Protein AF-A0A6N2KNU6-F1 (afdb_monomer_lite)

Structure (mmCIF, N/CA/C/O backbone):
data_AF-A0A6N2KNU6-F1
#
_entry.id   AF-A0A6N2KNU6-F1
#
loop_
_atom_site.group_PDB
_atom_site.id
_atom_site.type_symbol
_atom_site.label_atom_id
_atom_site.label_alt_id
_atom_site.label_comp_id
_atom_site.label_asym_id
_atom_site.label_entity_id
_atom_site.label_seq_id
_atom_site.pdbx_PDB_ins_code
_atom_site.Cartn_x
_atom_site.Cartn_y
_atom_site.Cart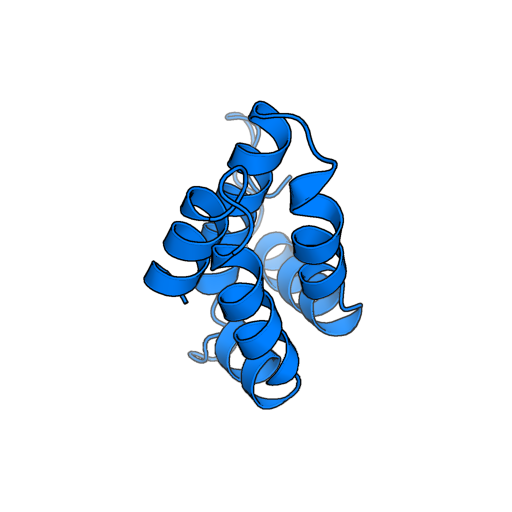n_z
_atom_site.occupancy
_atom_site.B_iso_or_equiv
_atom_site.auth_seq_id
_atom_site.auth_comp_id
_atom_site.auth_asym_id
_atom_site.auth_atom_id
_atom_site.pdbx_PDB_model_num
ATOM 1 N N . MET A 1 1 ? 17.835 6.436 2.455 1.00 49.78 1 MET A N 1
ATOM 2 C CA . MET A 1 1 ? 16.421 6.220 2.846 1.00 49.78 1 MET A CA 1
ATOM 3 C C . MET A 1 1 ? 15.545 6.713 1.702 1.00 49.78 1 MET A C 1
ATOM 5 O O . MET A 1 1 ? 16.030 7.521 0.925 1.00 49.78 1 MET A O 1
ATOM 9 N N . LEU A 1 2 ? 14.328 6.182 1.536 1.00 48.31 2 LEU A N 1
ATOM 10 C CA . LEU A 1 2 ? 13.465 6.406 0.354 1.00 48.31 2 LEU A CA 1
ATOM 11 C C . LEU A 1 2 ? 13.225 7.887 0.007 1.00 48.31 2 LEU A C 1
ATOM 13 O O . LEU A 1 2 ? 13.023 8.211 -1.159 1.00 48.31 2 LEU A O 1
ATOM 17 N N . CYS A 1 3 ? 13.333 8.773 0.994 1.00 47.28 3 CYS A N 1
ATOM 18 C CA . CYS A 1 3 ? 13.564 10.194 0.782 1.00 47.28 3 CYS A CA 1
ATOM 19 C C . CYS A 1 3 ? 15.037 10.480 1.076 1.00 47.28 3 CYS A C 1
ATOM 21 O O . CYS A 1 3 ? 15.504 10.229 2.190 1.00 47.28 3 CYS A O 1
ATOM 23 N N . GLY A 1 4 ? 15.777 10.942 0.066 1.00 47.22 4 GLY A N 1
ATOM 24 C CA . GLY A 1 4 ? 17.133 11.449 0.261 1.00 47.22 4 GLY A CA 1
ATOM 25 C C . GLY A 1 4 ? 17.134 12.533 1.339 1.00 47.22 4 GLY A C 1
ATOM 26 O O . GLY A 1 4 ? 16.205 13.334 1.415 1.00 47.22 4 GLY A O 1
ATOM 27 N N . ASP A 1 5 ? 18.166 12.549 2.176 1.00 47.97 5 ASP A N 1
ATOM 28 C CA . ASP A 1 5 ? 18.333 13.482 3.303 1.00 47.97 5 ASP A CA 1
ATOM 29 C C . ASP A 1 5 ? 18.706 14.911 2.842 1.00 47.97 5 ASP A C 1
ATOM 31 O O . ASP A 1 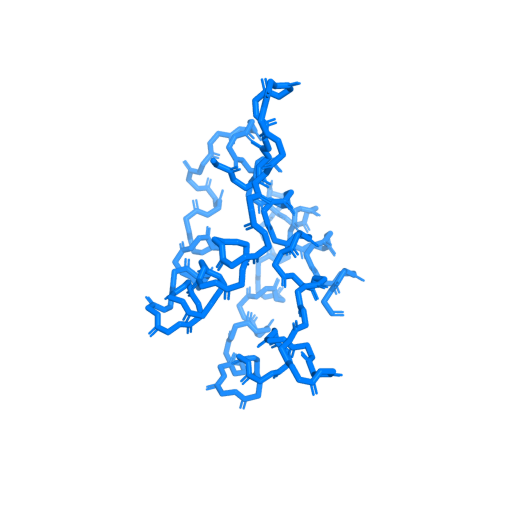5 ? 19.543 15.581 3.427 1.00 47.97 5 ASP A O 1
ATOM 35 N N . GLY A 1 6 ? 18.189 15.367 1.698 1.00 52.16 6 GLY A N 1
ATOM 36 C CA . GLY A 1 6 ? 18.549 16.658 1.093 1.00 52.16 6 GLY A CA 1
ATOM 37 C C . GLY A 1 6 ? 20.003 16.790 0.600 1.00 52.16 6 GLY A C 1
ATOM 38 O O . GLY A 1 6 ? 20.263 17.641 -0.241 1.00 52.16 6 GLY A O 1
ATOM 39 N N . GLU A 1 7 ? 20.925 15.934 1.048 1.00 48.25 7 GLU A N 1
ATOM 40 C CA . GLU A 1 7 ? 22.362 15.991 0.729 1.00 48.25 7 GLU A CA 1
ATOM 41 C C . GLU A 1 7 ? 22.798 14.936 -0.306 1.00 48.25 7 GLU A C 1
ATOM 43 O O . GLU A 1 7 ? 23.816 15.100 -0.977 1.00 48.25 7 GLU A O 1
ATOM 48 N N . VAL A 1 8 ? 22.034 13.849 -0.472 1.00 46.78 8 VAL A N 1
ATOM 49 C CA . VAL A 1 8 ? 22.335 12.769 -1.428 1.00 46.78 8 VAL A CA 1
ATOM 50 C C . VAL A 1 8 ? 21.031 12.247 -2.028 1.00 46.78 8 VAL A C 1
ATOM 52 O O . VAL A 1 8 ? 20.225 11.618 -1.336 1.00 46.78 8 VAL A O 1
ATOM 55 N N . GLU A 1 9 ? 20.811 12.507 -3.319 1.00 45.88 9 GLU A N 1
ATOM 56 C CA . GLU A 1 9 ? 19.756 11.835 -4.083 1.00 45.88 9 GLU A CA 1
ATOM 57 C C . GLU A 1 9 ? 20.037 10.322 -4.083 1.00 45.88 9 GLU A C 1
ATOM 59 O O . GLU A 1 9 ? 21.158 9.910 -4.398 1.00 45.88 9 GLU A O 1
ATOM 64 N N . PRO A 1 10 ? 19.069 9.472 -3.699 1.00 51.09 10 PRO A N 1
ATOM 65 C CA . PRO A 1 10 ? 19.288 8.035 -3.674 1.00 51.09 10 PRO A CA 1
ATOM 66 C C . PRO A 1 10 ? 19.563 7.537 -5.097 1.00 51.09 10 PRO A C 1
ATOM 68 O O . PRO A 1 10 ? 18.797 7.798 -6.025 1.00 51.09 10 PRO A O 1
ATOM 71 N N . THR A 1 11 ? 20.676 6.823 -5.270 1.00 53.34 11 THR A N 1
ATOM 72 C CA . THR A 1 11 ? 21.102 6.271 -6.559 1.00 53.34 11 THR A CA 1
ATOM 73 C C . THR A 1 11 ? 19.993 5.384 -7.132 1.00 53.34 11 THR A C 1
ATOM 75 O O . THR A 1 11 ? 19.447 4.554 -6.403 1.00 53.34 11 THR A O 1
ATOM 78 N N . MET A 1 12 ? 19.674 5.525 -8.425 1.00 53.00 12 MET A N 1
ATOM 79 C CA . MET A 1 12 ? 18.573 4.802 -9.093 1.00 53.00 12 MET A CA 1
ATOM 80 C C . MET A 1 12 ? 18.539 3.291 -8.791 1.00 53.00 12 MET A C 1
ATOM 82 O O . MET A 1 12 ? 17.460 2.740 -8.600 1.00 53.00 12 MET A O 1
ATOM 86 N N . ASP A 1 13 ? 19.694 2.636 -8.655 1.00 52.38 13 ASP A N 1
ATOM 87 C CA . ASP A 1 13 ? 19.773 1.205 -8.325 1.00 52.38 13 ASP A CA 1
ATOM 88 C C . ASP A 1 13 ? 19.274 0.864 -6.909 1.00 52.38 13 ASP A C 1
ATOM 90 O O . ASP A 1 13 ? 18.612 -0.154 -6.711 1.00 52.38 13 ASP A O 1
ATOM 94 N N . GLN A 1 14 ? 19.526 1.722 -5.913 1.00 53.94 14 GLN A N 1
ATOM 95 C CA . GLN A 1 14 ? 19.022 1.524 -4.545 1.00 53.94 14 GLN A CA 1
ATOM 96 C C . GLN A 1 14 ? 17.509 1.747 -4.465 1.00 53.94 14 GLN A C 1
ATOM 98 O O . GLN A 1 14 ? 16.821 1.101 -3.675 1.00 53.94 14 GLN A O 1
ATOM 103 N N . VAL A 1 15 ? 16.989 2.644 -5.304 1.00 56.47 15 VAL A N 1
ATOM 104 C CA . VAL A 1 15 ? 15.556 2.937 -5.428 1.00 56.47 15 VAL A CA 1
ATOM 105 C C . VAL A 1 15 ? 14.804 1.785 -6.106 1.00 56.47 15 VAL A C 1
ATOM 107 O O . VAL A 1 15 ? 13.631 1.583 -5.809 1.00 56.47 15 VAL A O 1
ATOM 110 N N . LEU A 1 16 ? 15.475 1.003 -6.960 1.00 57.19 16 LEU A N 1
ATOM 111 C CA . LEU A 1 16 ? 14.892 -0.132 -7.686 1.00 57.19 16 LEU A CA 1
ATOM 112 C C . LEU A 1 16 ? 14.976 -1.472 -6.933 1.00 57.19 16 LEU A C 1
ATOM 114 O O . LEU A 1 16 ? 14.091 -2.309 -7.108 1.00 57.19 16 LEU A O 1
ATOM 118 N N . GLN A 1 17 ? 15.985 -1.692 -6.079 1.00 58.22 17 GLN A N 1
ATOM 119 C CA . GLN A 1 17 ? 16.090 -2.940 -5.300 1.00 58.22 17 GLN A CA 1
ATOM 120 C C . GLN A 1 17 ? 15.176 -2.986 -4.070 1.00 58.22 17 GLN A C 1
ATOM 122 O O . GLN A 1 17 ? 14.624 -4.039 -3.757 1.00 58.22 17 GLN A O 1
ATOM 127 N N . LEU A 1 18 ? 14.961 -1.850 -3.403 1.00 63.41 18 LEU A N 1
ATOM 128 C CA . LEU A 1 18 ? 14.119 -1.784 -2.205 1.00 63.41 18 LEU A CA 1
ATOM 129 C C . LEU A 1 18 ? 12.659 -2.218 -2.444 1.00 63.41 18 LEU A C 1
ATOM 131 O O . LEU A 1 18 ? 12.135 -2.981 -1.639 1.00 63.41 18 LEU A O 1
ATOM 135 N N . PRO A 1 19 ? 11.989 -1.787 -3.532 1.00 61.25 19 PRO A N 1
ATOM 136 C CA . PRO A 1 19 ? 10.641 -2.234 -3.852 1.00 61.25 19 PRO A CA 1
ATOM 137 C C . PRO A 1 19 ? 10.593 -3.744 -4.061 1.00 61.25 19 PRO A C 1
ATOM 139 O O . PRO A 1 19 ? 9.704 -4.389 -3.527 1.00 61.25 19 PRO A O 1
ATOM 142 N N . LEU A 1 20 ? 11.565 -4.324 -4.773 1.00 62.78 20 LEU A N 1
ATOM 143 C CA . LEU A 1 20 ? 11.610 -5.766 -5.026 1.00 62.78 20 LEU A CA 1
ATOM 144 C C . LEU A 1 20 ? 11.724 -6.579 -3.731 1.00 62.78 20 LEU A C 1
ATOM 146 O O . LEU A 1 20 ? 11.034 -7.582 -3.597 1.00 62.78 20 LEU A O 1
ATOM 150 N N . GLU A 1 21 ? 12.542 -6.152 -2.768 1.00 64.12 21 GLU A N 1
ATOM 151 C CA . GLU A 1 21 ? 12.625 -6.819 -1.460 1.00 64.12 21 GLU A CA 1
ATOM 152 C C . GLU A 1 21 ? 11.356 -6.608 -0.622 1.00 64.12 21 GLU A C 1
ATOM 154 O O . GLU A 1 21 ? 10.834 -7.558 -0.045 1.00 64.12 21 GLU A O 1
ATOM 159 N N . VAL A 1 22 ? 10.801 -5.393 -0.619 1.00 62.66 22 VAL A N 1
ATOM 160 C CA . VAL A 1 22 ? 9.565 -5.052 0.107 1.00 62.66 22 VAL A CA 1
ATOM 161 C C . VAL A 1 22 ? 8.351 -5.827 -0.421 1.00 62.66 22 VAL A C 1
ATOM 163 O O . VAL A 1 22 ? 7.531 -6.287 0.373 1.00 62.66 22 VAL A O 1
ATOM 166 N N . PHE A 1 23 ? 8.249 -5.998 -1.741 1.00 65.44 23 PHE A N 1
ATOM 167 C CA . PHE A 1 23 ? 7.209 -6.795 -2.395 1.00 65.44 23 PHE A CA 1
ATOM 168 C C . PHE A 1 23 ? 7.442 -8.307 -2.235 1.00 65.44 23 PHE A C 1
ATOM 170 O O . PHE A 1 23 ? 6.489 -9.073 -2.274 1.00 65.44 23 PHE A O 1
ATOM 177 N N . LYS A 1 24 ? 8.685 -8.764 -2.044 1.00 65.50 24 LYS A N 1
ATOM 178 C CA . LYS A 1 24 ? 9.009 -10.193 -1.889 1.00 65.50 24 LYS A CA 1
ATOM 179 C C . LYS A 1 24 ? 8.815 -10.719 -0.462 1.00 65.50 24 LYS A C 1
ATOM 181 O O . LYS A 1 24 ? 8.617 -11.915 -0.284 1.00 65.50 24 LYS A O 1
ATOM 186 N N . GLU A 1 25 ? 8.893 -9.845 0.537 1.00 64.62 25 GLU A N 1
ATOM 187 C CA . GLU A 1 25 ? 8.837 -10.193 1.967 1.00 64.62 25 GLU A CA 1
ATOM 188 C C . GLU A 1 25 ? 7.466 -9.895 2.621 1.00 64.62 25 GLU A C 1
ATOM 190 O O . GLU A 1 25 ? 7.359 -9.894 3.846 1.00 64.62 25 GLU A O 1
ATOM 195 N N . ASP A 1 26 ? 6.418 -9.586 1.844 1.00 68.44 26 ASP A N 1
ATOM 196 C CA . ASP A 1 26 ? 5.081 -9.203 2.353 1.00 68.44 26 ASP A CA 1
ATOM 197 C C . ASP A 1 26 ? 5.078 -8.057 3.377 1.00 68.44 26 ASP A C 1
ATOM 199 O O . ASP A 1 26 ? 4.156 -7.865 4.181 1.00 68.44 26 ASP A O 1
ATOM 203 N N . VAL A 1 27 ? 6.113 -7.221 3.316 1.00 71.38 27 VAL A N 1
ATOM 204 C CA . VAL A 1 27 ? 6.300 -6.097 4.236 1.00 71.38 27 VAL A CA 1
ATOM 205 C C . VAL A 1 27 ? 5.151 -5.099 4.096 1.00 71.38 27 VAL A C 1
ATOM 207 O O . VAL A 1 27 ? 4.742 -4.493 5.086 1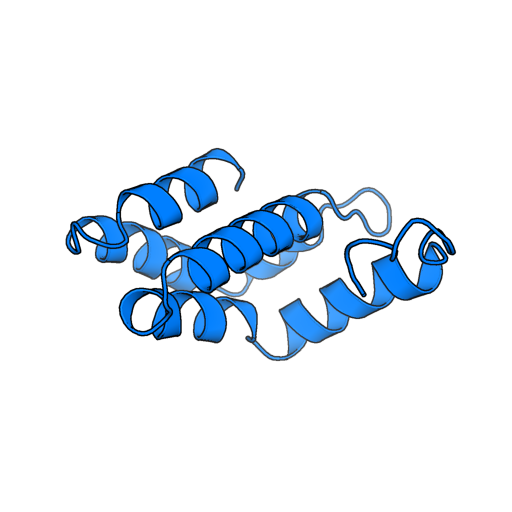.00 71.38 27 V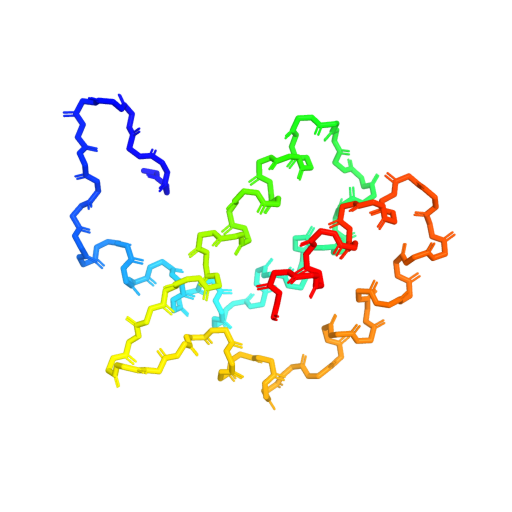AL A O 1
ATOM 210 N N . LEU A 1 28 ? 4.572 -4.971 2.900 1.00 72.31 28 LEU A N 1
ATOM 211 C CA . LEU A 1 28 ? 3.419 -4.109 2.641 1.00 72.31 28 LEU A CA 1
ATOM 212 C C . LEU A 1 28 ? 2.156 -4.572 3.359 1.00 72.31 28 LEU A C 1
ATOM 214 O O . LEU A 1 28 ? 1.498 -3.762 4.011 1.00 72.31 28 LEU A O 1
ATOM 218 N N . ALA A 1 29 ? 1.836 -5.864 3.303 1.00 75.19 29 ALA A N 1
ATOM 219 C CA . ALA A 1 29 ? 0.693 -6.409 4.027 1.00 75.19 29 ALA A CA 1
ATOM 220 C C . ALA A 1 29 ? 0.851 -6.191 5.544 1.00 75.19 29 ALA A C 1
ATOM 222 O O . ALA A 1 29 ? -0.072 -5.727 6.221 1.00 75.19 29 ALA A O 1
ATOM 223 N N . LEU A 1 30 ? 2.057 -6.424 6.075 1.00 77.56 30 LEU A N 1
ATOM 224 C CA . LEU A 1 30 ? 2.379 -6.168 7.482 1.00 77.56 30 LEU A CA 1
ATOM 225 C C . LEU A 1 30 ? 2.266 -4.683 7.853 1.00 77.56 30 LEU A C 1
ATOM 227 O O . LEU A 1 30 ? 1.758 -4.355 8.927 1.00 77.56 30 LEU A O 1
ATOM 231 N N . MET A 1 31 ? 2.705 -3.785 6.975 1.00 74.44 31 MET A N 1
ATOM 232 C CA . MET A 1 31 ? 2.620 -2.337 7.163 1.00 74.44 31 MET A CA 1
ATOM 233 C C . MET A 1 31 ? 1.171 -1.866 7.343 1.00 74.44 31 MET A C 1
ATOM 235 O O . MET A 1 31 ? 0.886 -1.112 8.277 1.00 74.44 31 MET A O 1
ATOM 239 N N . ILE A 1 32 ? 0.240 -2.355 6.519 1.00 75.00 32 ILE A N 1
ATOM 240 C CA . ILE A 1 32 ? -1.178 -1.986 6.644 1.00 75.00 32 ILE A CA 1
ATOM 241 C C . ILE A 1 32 ? -1.819 -2.672 7.853 1.00 75.00 32 ILE A C 1
ATOM 243 O O . ILE A 1 32 ? -2.569 -2.037 8.595 1.00 75.00 32 ILE A O 1
ATOM 247 N N . LEU A 1 33 ? -1.469 -3.930 8.139 1.00 80.00 33 LEU A N 1
ATOM 248 C CA . LEU A 1 33 ? -1.955 -4.624 9.337 1.00 80.00 33 LEU A CA 1
ATOM 249 C C . LEU A 1 33 ? -1.569 -3.889 10.628 1.00 80.00 33 LEU A C 1
ATOM 251 O O . LEU A 1 33 ? -2.313 -3.897 11.612 1.00 80.00 33 LEU A O 1
ATOM 255 N N . LYS A 1 34 ? -0.400 -3.242 10.641 1.00 82.00 34 LYS A N 1
ATOM 256 C CA . LYS A 1 34 ? 0.076 -2.460 11.786 1.00 82.00 34 LYS A CA 1
ATOM 257 C C . LYS A 1 34 ? -0.444 -1.027 11.814 1.00 82.00 34 LYS A C 1
ATOM 259 O O . LYS A 1 34 ? -0.351 -0.400 12.864 1.00 82.00 34 LYS A O 1
ATOM 264 N N . LEU A 1 35 ? -1.057 -0.536 10.741 1.00 80.50 35 LEU A N 1
ATOM 265 C CA . LEU A 1 35 ? -1.525 0.846 10.597 1.00 80.50 35 LEU A CA 1
ATOM 266 C C . LEU A 1 35 ? -2.438 1.336 11.744 1.00 80.50 35 LEU A C 1
ATOM 268 O O . LEU A 1 35 ? -2.201 2.447 12.225 1.00 80.50 35 LEU A O 1
ATOM 272 N N . PRO A 1 36 ? -3.387 0.534 12.285 1.00 80.12 36 PRO A N 1
ATOM 273 C CA . PRO A 1 36 ? -4.156 0.918 13.476 1.00 80.12 36 PRO A CA 1
ATOM 274 C C . PRO A 1 36 ? -3.294 1.185 14.717 1.00 80.12 36 PRO A C 1
ATOM 276 O O . PRO A 1 36 ? -3.632 2.025 15.543 1.00 80.12 36 PRO A O 1
ATOM 279 N N . TYR A 1 37 ? -2.167 0.489 14.847 1.00 84.44 37 TYR A N 1
ATOM 280 C CA . TYR A 1 37 ? -1.289 0.538 16.017 1.00 84.44 37 TYR A CA 1
ATOM 281 C C . TYR A 1 37 ? -0.193 1.606 15.906 1.00 84.44 37 TYR A C 1
ATOM 283 O O . TYR A 1 37 ? 0.507 1.870 16.883 1.00 84.44 37 TYR A O 1
ATOM 291 N N . LEU A 1 38 ? -0.026 2.216 14.730 1.00 84.00 38 LEU A N 1
ATOM 292 C CA . LEU A 1 38 ? 0.952 3.274 14.497 1.00 84.00 38 LEU A CA 1
ATOM 293 C C . LEU A 1 38 ? 0.419 4.636 14.951 1.00 84.00 38 LEU A C 1
ATOM 295 O O . LEU A 1 38 ? -0.769 4.933 14.811 1.00 84.00 38 LEU A O 1
ATOM 299 N N . GLY A 1 39 ? 1.320 5.485 15.450 1.00 84.88 39 GLY A N 1
ATOM 300 C CA . GLY A 1 39 ? 1.028 6.892 15.725 1.00 84.88 39 GLY A CA 1
ATOM 301 C C . GLY A 1 39 ? 0.798 7.701 14.444 1.00 84.88 39 GLY A C 1
ATOM 302 O O . GLY A 1 39 ? 1.164 7.272 13.352 1.00 84.88 39 GLY A O 1
ATOM 303 N N . TRP A 1 40 ? 0.215 8.892 14.581 1.00 78.81 40 TRP A N 1
ATOM 304 C CA . TRP A 1 40 ? -0.174 9.755 13.456 1.00 78.81 40 TRP A CA 1
ATOM 305 C C . TRP A 1 40 ? 0.951 10.013 12.440 1.00 78.81 40 TRP A C 1
ATOM 307 O O . TRP A 1 40 ? 0.746 9.801 11.248 1.00 78.81 40 TRP A O 1
ATOM 317 N N . GLU A 1 41 ? 2.142 10.409 12.896 1.00 82.25 41 GLU A N 1
ATOM 318 C CA . GLU A 1 41 ? 3.274 10.677 11.993 1.00 82.25 41 GLU A CA 1
ATOM 319 C C . GLU A 1 41 ? 3.731 9.413 11.255 1.00 82.25 41 GLU A C 1
ATOM 321 O O . GLU A 1 41 ? 3.869 9.426 10.036 1.00 82.25 41 GLU A O 1
ATOM 326 N N . ALA A 1 42 ? 3.821 8.277 11.953 1.00 83.94 42 ALA A N 1
ATOM 327 C CA . ALA A 1 42 ? 4.189 7.007 11.329 1.00 83.94 42 ALA A CA 1
ATOM 328 C C . ALA A 1 42 ? 3.170 6.553 10.266 1.00 83.94 42 ALA A C 1
ATOM 330 O O . ALA A 1 42 ? 3.555 5.962 9.260 1.00 83.94 42 ALA A O 1
ATOM 331 N N . ARG A 1 43 ? 1.872 6.851 10.445 1.00 83.19 43 ARG A N 1
ATOM 332 C CA . ARG A 1 43 ? 0.849 6.586 9.415 1.00 83.19 43 ARG A CA 1
ATOM 333 C C . ARG A 1 43 ? 1.088 7.432 8.157 1.00 83.19 43 ARG A C 1
ATOM 335 O O . ARG A 1 43 ? 0.946 6.917 7.050 1.00 83.19 43 ARG A O 1
ATOM 342 N N . LYS A 1 44 ? 1.490 8.699 8.311 1.00 82.00 44 LYS A N 1
ATOM 343 C CA . LYS A 1 44 ? 1.799 9.598 7.182 1.00 82.00 44 LYS A CA 1
ATOM 344 C C . LYS A 1 44 ? 3.044 9.152 6.425 1.00 82.00 44 LYS A C 1
ATOM 346 O O . LYS A 1 44 ? 3.001 9.096 5.197 1.00 82.00 44 LYS A O 1
ATOM 351 N N . ASP A 1 45 ? 4.101 8.780 7.143 1.00 82.06 45 ASP A N 1
ATOM 352 C CA . ASP A 1 45 ? 5.324 8.240 6.540 1.00 82.06 45 ASP A CA 1
ATOM 353 C C . ASP A 1 45 ? 5.022 6.986 5.716 1.00 82.06 45 ASP A C 1
ATOM 355 O O . ASP A 1 45 ? 5.523 6.817 4.606 1.00 82.06 45 ASP A O 1
ATOM 359 N N . LEU A 1 46 ? 4.135 6.129 6.220 1.00 82.56 46 LEU A N 1
ATOM 360 C CA . LEU A 1 46 ? 3.755 4.890 5.555 1.00 82.56 46 LEU A CA 1
ATOM 361 C C . LEU A 1 46 ? 2.947 5.142 4.269 1.00 82.56 46 LEU A C 1
ATOM 363 O O . LEU A 1 46 ? 3.246 4.528 3.247 1.00 82.56 46 LEU A O 1
ATOM 367 N N . ILE A 1 47 ? 2.003 6.095 4.260 1.00 81.50 47 ILE A N 1
ATOM 368 C CA . ILE A 1 47 ? 1.322 6.535 3.020 1.00 81.50 47 ILE A CA 1
ATOM 369 C C . ILE A 1 47 ? 2.319 7.132 2.022 1.00 81.50 47 ILE A C 1
ATOM 371 O O . ILE A 1 47 ? 2.199 6.938 0.808 1.00 81.50 47 ILE A O 1
ATOM 375 N N . HIS A 1 48 ? 3.301 7.886 2.511 1.00 81.00 48 HIS A N 1
ATOM 376 C CA . HIS A 1 48 ? 4.301 8.490 1.646 1.00 81.00 48 HIS A CA 1
ATOM 377 C C . HIS A 1 48 ? 5.175 7.420 0.979 1.00 81.00 48 HIS A C 1
ATOM 379 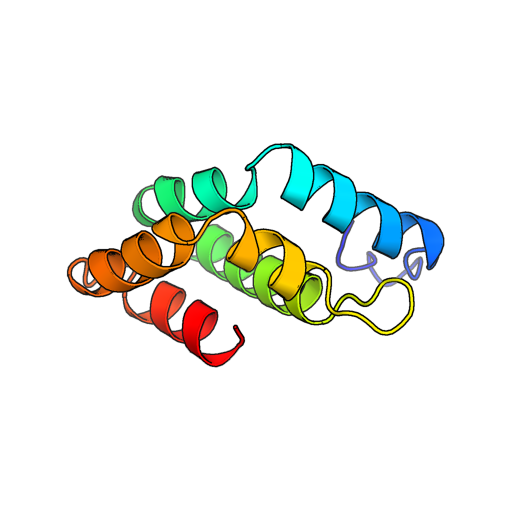O O . HIS A 1 48 ? 5.320 7.420 -0.244 1.00 81.00 48 HIS A O 1
ATOM 385 N N . CYS A 1 49 ? 5.663 6.452 1.758 1.00 79.75 49 CYS A N 1
ATOM 386 C CA . CYS A 1 49 ? 6.383 5.284 1.255 1.00 79.75 49 CYS A CA 1
ATOM 387 C C . CYS A 1 49 ? 5.542 4.493 0.246 1.00 79.75 49 CYS A C 1
ATOM 389 O O . CYS A 1 49 ? 6.036 4.176 -0.834 1.00 79.75 49 CYS A O 1
ATOM 391 N N . TRP A 1 50 ? 4.265 4.246 0.555 1.00 78.50 50 TRP A N 1
ATOM 392 C CA . TRP A 1 50 ? 3.309 3.615 -0.359 1.00 78.50 50 TRP A CA 1
ATOM 393 C C . TRP A 1 50 ? 3.250 4.337 -1.710 1.00 78.50 50 TRP A C 1
ATOM 395 O O . TRP A 1 50 ? 3.456 3.732 -2.760 1.00 78.50 50 TRP A O 1
ATOM 405 N N . SER A 1 51 ? 3.079 5.660 -1.685 1.00 78.75 51 SER A N 1
ATOM 406 C CA . SER A 1 51 ? 2.992 6.488 -2.894 1.00 78.75 51 SER A CA 1
ATOM 407 C C . SER A 1 51 ? 4.272 6.462 -3.737 1.00 78.75 51 SER A C 1
ATOM 409 O O . SER A 1 51 ? 4.209 6.602 -4.959 1.00 78.75 51 SER A O 1
ATOM 411 N N . ILE A 1 52 ? 5.439 6.316 -3.101 1.00 79.50 52 ILE A N 1
ATOM 412 C CA . ILE A 1 52 ? 6.722 6.168 -3.798 1.00 79.50 52 ILE A CA 1
ATOM 413 C C . ILE A 1 52 ? 6.806 4.786 -4.446 1.00 79.50 52 ILE A C 1
ATOM 415 O O . ILE A 1 52 ? 7.160 4.699 -5.619 1.00 79.50 52 ILE A O 1
ATOM 419 N N . LEU A 1 53 ? 6.454 3.725 -3.712 1.00 75.88 53 LEU A N 1
ATOM 420 C CA . LEU A 1 53 ? 6.518 2.336 -4.179 1.00 75.88 53 LEU A CA 1
ATOM 421 C C . LEU A 1 53 ? 5.606 2.085 -5.385 1.00 75.88 53 LEU A C 1
ATOM 423 O O . LEU A 1 53 ? 6.038 1.466 -6.354 1.00 75.88 53 LEU A O 1
ATOM 427 N N . LEU A 1 54 ? 4.392 2.636 -5.375 1.00 74.00 54 LEU A N 1
ATOM 428 C CA . LEU A 1 54 ? 3.445 2.558 -6.494 1.00 74.00 54 LEU A CA 1
ATOM 429 C C . LEU A 1 54 ? 3.982 3.159 -7.795 1.00 74.00 54 LEU A C 1
ATOM 431 O O . LEU A 1 54 ? 3.649 2.708 -8.887 1.00 74.00 54 LEU A O 1
ATOM 435 N N . LYS A 1 55 ? 4.823 4.193 -7.693 1.00 74.81 55 LYS A N 1
ATOM 436 C CA . LYS A 1 55 ? 5.385 4.896 -8.853 1.00 74.81 55 LYS A CA 1
ATOM 437 C C . LYS A 1 55 ? 6.633 4.215 -9.412 1.00 74.81 55 LYS A C 1
ATOM 439 O O . LYS A 1 55 ? 7.110 4.633 -10.469 1.00 74.81 55 LYS A O 1
ATOM 444 N N . GLN A 1 56 ? 7.153 3.187 -8.739 1.00 73.44 56 GLN A N 1
ATOM 445 C CA . GLN A 1 56 ? 8.332 2.458 -9.193 1.00 73.44 56 GLN A CA 1
ATOM 446 C C . GLN A 1 56 ? 8.010 1.592 -10.405 1.00 73.44 56 GLN A C 1
ATOM 448 O O . GLN A 1 56 ? 7.012 0.867 -10.436 1.00 73.44 56 GLN A O 1
ATOM 453 N N . LYS A 1 57 ? 8.891 1.668 -11.404 1.00 70.31 57 LYS A N 1
ATOM 454 C CA . LYS A 1 57 ? 8.818 0.864 -12.620 1.00 70.31 57 LYS A CA 1
ATOM 455 C C . LYS A 1 57 ? 10.094 0.064 -12.799 1.00 70.31 57 LYS A C 1
ATOM 457 O O . LYS A 1 57 ? 11.178 0.638 -12.767 1.00 70.31 57 LYS A O 1
ATOM 462 N N . VAL A 1 58 ? 9.944 -1.219 -13.097 1.00 70.31 58 VAL A N 1
ATOM 463 C CA . VAL A 1 58 ? 11.018 -2.091 -13.580 1.00 70.31 58 VAL A CA 1
ATOM 464 C C . VAL A 1 58 ? 10.613 -2.560 -14.974 1.00 70.31 58 VAL A C 1
ATOM 466 O O . VAL A 1 58 ? 9.478 -2.980 -15.186 1.00 70.31 58 VAL A O 1
ATOM 469 N N . ASP A 1 59 ? 11.496 -2.389 -15.959 1.00 73.25 59 ASP A N 1
ATOM 470 C CA . ASP A 1 59 ? 11.242 -2.750 -17.363 1.00 73.25 59 ASP A CA 1
ATOM 471 C C . ASP A 1 59 ? 9.906 -2.221 -17.922 1.00 73.25 59 ASP A C 1
ATOM 473 O O . ASP A 1 59 ? 9.176 -2.900 -18.645 1.00 73.25 59 ASP A O 1
ATOM 477 N N . SER A 1 60 ? 9.580 -0.966 -17.591 1.00 74.31 60 SER A N 1
ATOM 478 C CA . SER A 1 60 ? 8.331 -0.278 -17.972 1.00 74.31 60 SER A CA 1
ATOM 479 C C . SER A 1 60 ? 7.037 -0.850 -17.373 1.00 74.31 60 SER A C 1
ATOM 481 O O . SER A 1 60 ? 5.957 -0.379 -17.734 1.00 74.31 60 SER A O 1
ATOM 483 N N . ARG A 1 61 ? 7.116 -1.796 -16.429 1.00 73.19 61 ARG A N 1
ATOM 484 C CA . ARG A 1 61 ? 5.975 -2.296 -15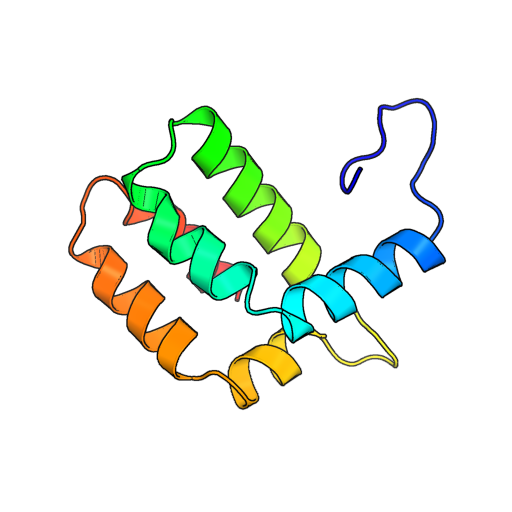.647 1.00 73.19 61 ARG A CA 1
ATOM 485 C C . ARG A 1 61 ? 6.023 -1.759 -14.227 1.00 73.19 61 ARG A C 1
ATOM 487 O O . ARG A 1 61 ? 7.097 -1.597 -13.658 1.00 73.19 61 ARG A O 1
ATOM 494 N N . TYR A 1 62 ? 4.858 -1.471 -13.663 1.00 75.69 62 TYR A N 1
ATOM 495 C CA . TYR A 1 62 ? 4.743 -1.051 -12.272 1.00 75.69 62 TYR A CA 1
ATOM 496 C C . TYR A 1 62 ? 4.899 -2.267 -11.358 1.00 75.69 62 TYR A C 1
ATOM 498 O O . TYR A 1 62 ? 4.109 -3.203 -11.459 1.00 75.69 62 TYR A O 1
ATOM 506 N N . CYS A 1 63 ? 5.880 -2.242 -10.453 1.00 73.88 63 CYS A N 1
ATOM 507 C CA . CYS A 1 63 ? 6.155 -3.368 -9.549 1.00 73.88 63 CYS A CA 1
ATOM 508 C C . CYS A 1 63 ? 4.960 -3.701 -8.645 1.00 73.88 63 CYS A C 1
ATOM 510 O O . CYS A 1 63 ? 4.721 -4.858 -8.319 1.00 73.88 63 CYS A O 1
ATOM 512 N N . TYR A 1 64 ? 4.177 -2.686 -8.278 1.00 75.94 64 TYR A N 1
ATOM 513 C CA . TYR A 1 64 ? 2.956 -2.868 -7.501 1.00 75.94 64 TYR A CA 1
ATOM 514 C C . TYR A 1 64 ? 1.899 -3.714 -8.224 1.00 75.94 64 TYR A C 1
ATOM 516 O O . TYR A 1 64 ? 1.228 -4.511 -7.576 1.00 75.94 64 TYR A O 1
ATOM 524 N N . VAL A 1 65 ? 1.751 -3.558 -9.546 1.00 76.56 65 VAL A N 1
ATOM 525 C CA . VAL A 1 65 ? 0.733 -4.305 -10.305 1.00 76.56 65 VAL A CA 1
ATOM 526 C C . VAL A 1 65 ? 1.033 -5.796 -10.215 1.00 76.56 65 VAL A C 1
ATOM 528 O O . VAL A 1 65 ? 0.153 -6.578 -9.880 1.00 76.56 65 VAL A O 1
ATOM 531 N N . GLU A 1 66 ? 2.299 -6.168 -10.400 1.00 76.56 66 GLU A N 1
ATOM 532 C CA . GLU A 1 66 ? 2.753 -7.551 -10.248 1.00 76.56 66 GLU A CA 1
ATOM 533 C C . GLU A 1 66 ? 2.598 -8.054 -8.802 1.00 76.56 66 GLU A C 1
ATOM 535 O O . GLU A 1 66 ? 2.239 -9.209 -8.585 1.00 76.56 66 GLU A O 1
ATOM 540 N N . TYR A 1 67 ? 2.805 -7.200 -7.795 1.00 75.75 67 TYR A N 1
ATOM 541 C CA . TYR A 1 67 ? 2.573 -7.577 -6.399 1.00 75.75 67 TYR A CA 1
ATOM 542 C C . TYR A 1 67 ? 1.098 -7.863 -6.104 1.00 75.75 67 TYR A C 1
ATOM 544 O O . TYR A 1 67 ? 0.789 -8.906 -5.532 1.00 75.75 67 TYR A O 1
ATOM 552 N N . VAL A 1 68 ? 0.185 -6.978 -6.508 1.00 76.25 68 VAL A N 1
ATOM 553 C CA . VAL A 1 68 ? -1.253 -7.130 -6.238 1.00 76.25 68 VAL A CA 1
ATOM 554 C C . VAL A 1 68 ? -1.876 -8.270 -7.028 1.00 76.25 68 VAL A C 1
ATOM 556 O O . VAL A 1 68 ? -2.728 -8.969 -6.488 1.00 76.25 68 VAL A O 1
ATOM 559 N N . GLU A 1 69 ? -1.413 -8.526 -8.253 1.00 80.25 69 GLU A N 1
ATOM 560 C CA . GLU A 1 69 ? -1.814 -9.717 -9.013 1.00 80.25 69 GLU A CA 1
ATOM 561 C C . GLU A 1 69 ? -1.489 -11.025 -8.272 1.00 80.25 69 GLU A C 1
ATOM 563 O O . GLU A 1 69 ? -2.181 -12.025 -8.455 1.00 80.25 69 GLU A O 1
ATOM 568 N N . ASN A 1 70 ? -0.459 -11.023 -7.421 1.00 76.56 70 ASN A N 1
ATOM 569 C CA . ASN A 1 70 ? -0.083 -12.178 -6.609 1.00 76.56 70 ASN A CA 1
ATOM 570 C C . ASN A 1 70 ? -0.676 -12.157 -5.185 1.00 76.56 70 ASN A C 1
ATOM 572 O O . ASN A 1 70 ? -0.651 -13.193 -4.529 1.00 76.56 70 ASN A O 1
ATOM 576 N N . HIS A 1 71 ? -1.233 -11.027 -4.727 1.00 75.88 71 HIS A N 1
ATOM 577 C CA . HIS A 1 71 ? -1.722 -10.825 -3.352 1.00 75.88 71 HIS A CA 1
ATOM 578 C C . HIS A 1 71 ? -3.054 -10.060 -3.341 1.00 75.88 71 HIS A C 1
ATOM 580 O O . HIS A 1 71 ? -3.163 -8.967 -2.784 1.00 75.88 71 HIS A O 1
ATOM 586 N N . PHE A 1 72 ? -4.095 -10.604 -3.976 1.00 75.81 72 PHE A N 1
ATOM 587 C CA . PHE A 1 72 ? -5.409 -9.949 -4.051 1.00 75.81 72 PHE A CA 1
ATOM 588 C C . PHE A 1 72 ? -6.041 -9.697 -2.674 1.00 75.81 72 PHE A C 1
ATOM 590 O O . PHE A 1 72 ? -6.744 -8.699 -2.500 1.00 75.81 72 PHE A O 1
ATOM 597 N N . GLU A 1 73 ? -5.738 -10.532 -1.675 1.00 76.88 73 GLU A N 1
ATOM 598 C CA . GLU A 1 73 ? -6.187 -10.348 -0.291 1.00 76.88 73 GLU A CA 1
ATOM 599 C C . GLU A 1 73 ? -5.745 -9.008 0.315 1.00 76.88 73 GLU A C 1
ATOM 601 O O . GLU A 1 73 ? -6.356 -8.510 1.262 1.00 76.88 73 GLU A O 1
ATOM 606 N N . PHE A 1 74 ? -4.702 -8.395 -0.247 1.00 77.12 74 PHE A N 1
ATOM 607 C CA . PHE A 1 74 ? -4.231 -7.076 0.139 1.00 77.12 74 PHE A CA 1
ATOM 608 C C . PHE A 1 74 ? -5.268 -5.983 -0.157 1.00 77.12 74 PHE A C 1
ATOM 610 O O . PHE A 1 74 ? -5.502 -5.103 0.676 1.00 77.12 74 PHE A O 1
ATOM 617 N N . LEU A 1 75 ? -5.926 -6.052 -1.321 1.00 77.56 75 LEU A N 1
ATOM 618 C CA . LEU A 1 75 ? -6.989 -5.115 -1.686 1.00 77.56 75 LEU A CA 1
ATOM 619 C C . LEU A 1 75 ? -8.225 -5.321 -0.807 1.00 77.56 75 LEU A C 1
ATOM 621 O O . LEU A 1 75 ? -8.796 -4.347 -0.317 1.00 77.56 75 LEU A O 1
ATOM 625 N N . ASP A 1 76 ? -8.590 -6.576 -0.539 1.00 80.50 76 ASP A N 1
ATOM 626 C CA . ASP A 1 76 ? -9.697 -6.900 0.366 1.00 80.50 76 ASP A CA 1
ATOM 627 C C . ASP A 1 76 ? -9.431 -6.362 1.778 1.00 80.50 76 ASP A C 1
ATOM 629 O O . ASP A 1 76 ? -10.313 -5.779 2.412 1.00 80.50 76 ASP A O 1
ATOM 633 N N . PHE A 1 77 ? -8.191 -6.480 2.260 1.00 78.44 77 PHE A N 1
ATOM 634 C CA . PHE A 1 77 ? -7.788 -5.941 3.554 1.00 78.44 77 PHE A CA 1
ATOM 635 C C . PHE A 1 77 ? -7.892 -4.411 3.611 1.00 78.44 77 PHE A C 1
ATOM 637 O O . PHE A 1 77 ? -8.402 -3.862 4.591 1.00 78.44 77 PHE A O 1
ATOM 644 N N . LEU A 1 78 ? -7.460 -3.712 2.557 1.00 78.19 78 LEU A N 1
ATOM 645 C CA . LEU A 1 78 ? -7.611 -2.259 2.436 1.00 78.19 78 LEU A CA 1
ATOM 646 C C . LEU A 1 78 ? -9.080 -1.821 2.480 1.00 78.19 78 LEU A C 1
ATOM 648 O O . LEU A 1 78 ? -9.393 -0.813 3.118 1.00 78.19 78 LEU A O 1
ATOM 652 N N . VAL A 1 79 ? -9.979 -2.590 1.859 1.00 81.06 79 VAL A N 1
ATOM 653 C CA . VAL A 1 79 ? -11.428 -2.345 1.899 1.00 81.06 79 VAL A CA 1
ATOM 654 C C . VAL A 1 79 ? -11.984 -2.573 3.305 1.00 81.06 79 VAL A C 1
ATOM 656 O O . VAL A 1 79 ? -12.679 -1.704 3.823 1.00 81.06 79 VAL A O 1
ATOM 659 N N . VAL A 1 80 ? -11.633 -3.677 3.970 1.00 81.50 80 VAL A N 1
ATOM 660 C CA . VAL A 1 80 ? -12.054 -3.950 5.360 1.00 81.50 80 VAL A CA 1
ATOM 661 C C . VAL A 1 80 ? -11.568 -2.859 6.321 1.00 81.50 80 VAL A C 1
ATOM 663 O O . VAL A 1 80 ? -12.268 -2.493 7.266 1.00 81.50 80 VAL A O 1
ATOM 666 N N . CYS A 1 81 ? -10.398 -2.269 6.072 1.00 79.88 81 CYS A N 1
ATOM 667 C CA . CYS A 1 81 ? -9.881 -1.180 6.897 1.00 79.88 81 CYS A CA 1
ATOM 668 C C . CYS A 1 81 ? -10.749 0.094 6.875 1.00 79.88 81 CYS A C 1
ATOM 670 O O . CYS A 1 81 ? -10.615 0.911 7.790 1.00 79.88 81 CYS A O 1
ATOM 672 N N . TYR A 1 82 ? -11.664 0.269 5.910 1.00 80.81 82 TYR A N 1
ATOM 673 C CA . TYR A 1 82 ? -12.615 1.390 5.924 1.00 80.81 82 TYR A CA 1
ATOM 674 C C . TYR A 1 82 ? -13.574 1.354 7.113 1.00 80.81 82 TYR A C 1
ATOM 676 O O . TYR A 1 82 ? -14.021 2.412 7.562 1.00 80.81 82 TYR A O 1
ATOM 684 N N . ASP A 1 83 ? -13.851 0.171 7.663 1.00 81.50 83 ASP A N 1
ATOM 685 C CA . ASP A 1 83 ? -14.698 0.043 8.849 1.00 81.50 83 ASP A CA 1
ATOM 686 C C . ASP A 1 83 ? -14.018 0.627 10.099 1.00 81.50 83 ASP A C 1
ATOM 688 O O . ASP A 1 83 ? -14.683 1.019 11.065 1.00 81.50 83 ASP A O 1
ATOM 692 N N . ASN A 1 84 ? -12.688 0.763 10.078 1.00 82.12 84 ASN A N 1
ATOM 693 C CA . ASN A 1 84 ? -11.938 1.426 11.131 1.00 82.12 84 ASN A CA 1
ATOM 694 C C . ASN A 1 84 ? -11.766 2.923 10.828 1.00 82.12 84 ASN A C 1
ATOM 696 O O . ASN A 1 84 ? -10.855 3.349 10.116 1.00 82.12 84 ASN A O 1
ATOM 700 N N . LYS A 1 85 ? -12.608 3.744 11.465 1.00 81.12 85 LYS A N 1
ATOM 701 C CA . LYS A 1 85 ? -12.635 5.210 11.309 1.00 81.12 85 LYS A CA 1
ATOM 702 C C . LYS A 1 85 ? -11.287 5.904 11.530 1.00 81.12 85 LYS A C 1
ATOM 704 O O . LYS A 1 85 ? -11.071 6.970 10.962 1.00 81.12 85 LYS A O 1
ATOM 709 N N . GLU A 1 86 ? -10.391 5.340 12.340 1.00 78.94 86 GLU A N 1
ATOM 710 C CA . GLU A 1 86 ? -9.084 5.953 12.604 1.00 78.94 86 GLU A CA 1
ATOM 711 C C . GLU A 1 86 ? -8.107 5.827 11.433 1.00 78.94 86 GLU A C 1
ATOM 713 O O . GLU A 1 86 ? -7.191 6.643 11.293 1.00 78.94 86 GLU A O 1
ATOM 718 N N . ILE A 1 87 ? -8.274 4.791 10.612 1.00 81.50 87 ILE A N 1
ATOM 719 C CA . ILE A 1 87 ? -7.366 4.484 9.508 1.00 81.50 87 ILE A CA 1
ATOM 720 C C . ILE A 1 87 ? -8.028 4.567 8.136 1.00 81.50 87 ILE A C 1
ATOM 722 O O . ILE A 1 87 ? -7.304 4.644 7.150 1.00 81.50 87 ILE A O 1
ATOM 726 N N . ALA A 1 88 ? -9.357 4.669 8.074 1.00 82.81 88 ALA A N 1
ATOM 727 C CA . ALA A 1 88 ? -10.135 4.748 6.841 1.00 82.81 88 ALA A CA 1
ATOM 728 C C . ALA A 1 88 ? -9.614 5.811 5.859 1.00 82.81 88 ALA A C 1
ATOM 730 O O . ALA A 1 88 ? -9.504 5.546 4.667 1.00 82.81 88 ALA A O 1
ATOM 731 N N . LEU A 1 89 ? -9.221 6.993 6.352 1.00 83.00 89 LEU A N 1
ATOM 732 C CA . LEU A 1 89 ? -8.633 8.034 5.501 1.00 83.00 89 LEU A CA 1
ATOM 733 C C . LEU A 1 89 ? -7.289 7.597 4.900 1.00 83.00 89 LEU A C 1
ATOM 735 O O . LEU A 1 89 ? -7.034 7.833 3.724 1.00 83.00 89 LEU A O 1
ATOM 739 N N . ASN A 1 90 ? -6.437 6.950 5.697 1.00 83.44 90 ASN A N 1
ATOM 740 C CA . ASN A 1 90 ? -5.126 6.492 5.245 1.00 83.44 90 ASN A CA 1
ATOM 741 C C . ASN A 1 90 ? -5.269 5.375 4.204 1.00 83.44 90 ASN A C 1
ATOM 743 O O . ASN A 1 90 ? -4.632 5.427 3.158 1.00 83.44 90 ASN A O 1
ATOM 747 N N . CYS A 1 91 ? -6.155 4.411 4.462 1.00 81.31 91 CYS A N 1
ATOM 748 C CA . CYS A 1 91 ? -6.455 3.323 3.534 1.00 81.31 91 CYS A CA 1
ATOM 749 C C . CYS A 1 91 ? -7.096 3.838 2.241 1.00 81.31 91 CYS A C 1
ATOM 751 O O . CYS A 1 91 ? -6.762 3.353 1.164 1.00 81.31 91 CYS A O 1
ATOM 753 N N . GLY A 1 92 ? -7.945 4.866 2.319 1.00 81.25 92 GLY A N 1
ATOM 754 C CA . GLY A 1 92 ? -8.515 5.482 1.126 1.00 81.25 92 GLY A CA 1
ATOM 755 C C . GLY A 1 92 ? -7.497 6.221 0.270 1.00 81.25 92 GLY A C 1
ATOM 756 O O . GLY A 1 92 ? -7.505 6.058 -0.945 1.00 81.25 92 GLY A O 1
ATOM 757 N N . LEU A 1 93 ? -6.559 6.942 0.888 1.00 80.81 93 LEU A N 1
ATOM 758 C CA . LEU A 1 93 ? -5.436 7.537 0.160 1.00 80.81 93 LEU A CA 1
ATOM 759 C C . LEU A 1 93 ? -4.550 6.464 -0.484 1.00 80.81 93 LEU A C 1
ATOM 761 O O . LEU A 1 93 ? -4.018 6.679 -1.569 1.00 80.81 93 LEU A O 1
ATOM 765 N N . MET A 1 94 ? -4.393 5.303 0.152 1.00 78.75 94 MET A N 1
ATOM 766 C CA . MET A 1 94 ? -3.651 4.192 -0.441 1.00 78.75 94 MET A CA 1
ATOM 767 C C . MET A 1 94 ? -4.360 3.604 -1.657 1.00 78.75 94 MET A C 1
ATOM 769 O O . MET A 1 94 ? -3.689 3.400 -2.663 1.00 78.75 94 MET A O 1
ATOM 773 N N . LEU A 1 95 ? -5.680 3.387 -1.583 1.00 77.44 95 LEU A N 1
ATOM 774 C CA . LEU A 1 95 ? -6.486 2.882 -2.700 1.00 77.44 95 LEU A CA 1
ATOM 775 C C . LEU A 1 95 ? -6.594 3.873 -3.861 1.00 77.44 95 LEU A C 1
ATOM 777 O O . LEU A 1 95 ? -6.569 3.454 -5.008 1.00 77.44 95 LEU A O 1
ATOM 781 N N . GLU A 1 96 ? -6.704 5.175 -3.588 1.00 76.38 96 GLU A N 1
ATOM 782 C CA . GLU A 1 96 ? -6.766 6.202 -4.640 1.00 76.38 96 GLU A CA 1
ATOM 783 C C . GLU A 1 96 ? -5.485 6.241 -5.486 1.00 76.38 96 GLU A C 1
ATOM 785 O O . GLU A 1 96 ? -5.532 6.546 -6.675 1.00 76.38 96 GLU A O 1
ATOM 790 N N . ASN A 1 97 ? -4.339 5.943 -4.868 1.00 65.44 97 ASN A N 1
ATOM 791 C CA . ASN A 1 97 ? -3.043 5.942 -5.543 1.00 65.44 97 ASN A CA 1
ATOM 792 C C . ASN A 1 97 ? -2.652 4.563 -6.108 1.00 65.44 97 ASN A C 1
ATOM 794 O O . ASN A 1 97 ? -1.625 4.477 -6.783 1.00 65.44 97 ASN A O 1
ATOM 798 N N . ALA A 1 98 ? -3.431 3.520 -5.805 1.00 65.00 98 ALA A N 1
ATOM 799 C CA . ALA A 1 98 ? -3.199 2.137 -6.217 1.00 65.00 98 ALA A CA 1
ATOM 800 C C . ALA A 1 98 ? -3.615 1.863 -7.670 1.00 65.00 98 ALA A C 1
ATOM 802 O O . ALA A 1 98 ? -4.435 2.617 -8.236 1.00 65.00 98 ALA A O 1
#

pLDDT: mean 72.19, std 11.15, range [45.88, 84.88]

Radius of gyration: 13.72 Å; chains: 1; bounding box: 37×29×34 Å

Secondary structure (DSSP, 8-state):
--S--SS-PPPHHHHHHHHHHHHHTTHHHHHHHHGGGS-HHHHHHHHHHHHHHHT-EETTEEHHHHHHHH-THHHHHHHHGGGSTTTHHHHHHHHHT-

InterPro domains:
  IPR011989 Armadillo-like helical [G3DSA:1.25.10.10] (1-98)
  IPR013878 Mo25-like [PF08569] (1-96)
  IPR013878 Mo25-like [PTHR10182] (1-96)
  IPR016024 Armadillo-type fold [SSF48371] (1-96)

Organism: Salix viminalis (NCBI:txid40686)

Foldseek 3Di:
DCDPPVPDDPDPVVLQVVLVVCLVVVVLVVLLVCLVVDDPVSLVVNLVVLLSQQPDDDPNDRSVVVSCVVVVVSVVSLVVCCVVPVCVVSSVSSVVSD

Sequence (98 aa):
MLCGDGEVEPTMDQVLQLPLEVFKEDVLALMILKLPYLGWEARKDLIHCWSILLKQKVDSRYCYVEYVENHFEFLDFLVVCYDNKEIALNCGLMLENA